Protein AF-X1LB47-F1 (afdb_monomer_lite)

Secondary structure (DSSP, 8-state):
-------HHHHHHHHHHHHHHHHTS---GGG-TTTTT-HHHHHHHHHT-----SPP----PPPB--SSS--B-GGG-----HHHHIIIIII--------S-GGG-

Sequence (105 aa):
MVVRTDTAKLQNLRRNTLELILSEHPYSCLTCAENLHCELQRVACYIGLDKVSLPSIYRELPVYEEDPLIIRDYNLCILCGRCIRACQEVRGINAIAFTLRGSRT

Organism: NCBI:txid412755

Structure (mmCIF, N/CA/C/O backbone):
data_AF-X1LB47-F1
#
_entry.id   AF-X1LB47-F1
#
loop_
_atom_site.group_PDB
_atom_site.id
_atom_site.type_symbol
_atom_site.label_atom_id
_atom_site.label_alt_id
_atom_site.label_comp_id
_atom_site.label_asym_id
_atom_site.label_entity_id
_atom_site.label_seq_id
_atom_site.pdbx_PDB_ins_code
_atom_site.Cartn_x
_atom_site.Cartn_y
_atom_site.Cartn_z
_atom_site.occupancy
_atom_site.B_iso_or_equiv
_atom_site.auth_seq_id
_atom_site.auth_comp_id
_atom_site.auth_asym_id
_atom_site.auth_atom_id
_atom_site.pdbx_PDB_model_num
ATOM 1 N N . MET A 1 1 ? -25.330 -16.478 7.390 1.00 85.50 1 MET A N 1
ATOM 2 C CA . MET A 1 1 ? -24.174 -15.691 7.881 1.00 85.50 1 MET A CA 1
ATOM 3 C C . MET A 1 1 ? -24.599 -14.232 7.973 1.00 85.50 1 MET A C 1
ATOM 5 O O . MET A 1 1 ? -25.129 -13.736 6.990 1.00 85.50 1 MET A O 1
ATOM 9 N N . VAL A 1 2 ? -24.422 -13.566 9.119 1.00 93.75 2 VAL A N 1
ATOM 10 C CA . VAL A 1 2 ? -24.728 -12.128 9.279 1.00 93.75 2 VAL A CA 1
ATOM 11 C C . VAL A 1 2 ? -23.410 -11.362 9.352 1.00 93.75 2 VAL A C 1
ATOM 13 O O . VAL A 1 2 ? -22.590 -11.643 10.223 1.00 93.75 2 VAL A O 1
ATOM 16 N N . VAL A 1 3 ? -23.196 -10.413 8.439 1.00 95.12 3 VAL A N 1
ATOM 17 C CA . VAL A 1 3 ? -21.959 -9.623 8.354 1.00 95.12 3 VAL A CA 1
ATOM 18 C C . VAL A 1 3 ? -22.210 -8.228 8.914 1.00 95.12 3 VAL A C 1
ATOM 20 O O . VAL A 1 3 ? -23.128 -7.540 8.479 1.00 95.12 3 VAL A O 1
ATOM 23 N N . ARG A 1 4 ? -21.385 -7.801 9.875 1.00 95.19 4 ARG A N 1
ATOM 24 C CA . ARG A 1 4 ? -21.432 -6.452 10.455 1.00 95.19 4 ARG A CA 1
ATOM 25 C C . ARG A 1 4 ? -20.172 -5.695 10.050 1.00 95.19 4 ARG A C 1
ATOM 27 O O . ARG A 1 4 ? -19.087 -5.987 10.544 1.00 95.19 4 ARG A O 1
ATOM 34 N N . THR A 1 5 ? -20.317 -4.745 9.137 1.00 94.25 5 THR A N 1
ATOM 35 C CA . THR A 1 5 ? -19.206 -3.980 8.541 1.00 94.25 5 THR A CA 1
ATOM 36 C C . THR A 1 5 ? -18.922 -2.654 9.243 1.00 94.25 5 THR A C 1
ATOM 38 O O . THR A 1 5 ? -17.933 -1.995 8.908 1.00 94.25 5 THR A O 1
ATOM 41 N N . ASP A 1 6 ? -19.757 -2.285 10.214 1.00 93.94 6 ASP A N 1
ATOM 42 C CA . ASP A 1 6 ? -19.633 -1.060 10.995 1.00 93.94 6 ASP A CA 1
ATOM 43 C C . ASP A 1 6 ? -19.698 -1.375 12.493 1.00 93.94 6 ASP A C 1
ATOM 45 O O . ASP A 1 6 ? -20.748 -1.405 13.128 1.00 93.94 6 ASP A O 1
ATOM 49 N N . THR A 1 7 ? -18.548 -1.743 13.050 1.00 96.62 7 THR A N 1
ATOM 50 C CA . THR A 1 7 ? -18.383 -1.989 14.486 1.00 96.62 7 THR A CA 1
ATOM 51 C C . THR A 1 7 ? -17.126 -1.277 14.953 1.00 96.62 7 THR A C 1
ATOM 53 O O . THR A 1 7 ? -16.143 -1.222 14.212 1.00 96.62 7 THR A O 1
ATOM 56 N N . ALA A 1 8 ? -17.109 -0.790 16.196 1.00 95.94 8 ALA A N 1
ATOM 57 C CA . ALA A 1 8 ? -15.944 -0.095 16.752 1.00 95.94 8 ALA A CA 1
ATOM 58 C C . ALA A 1 8 ? -14.654 -0.929 16.648 1.00 95.94 8 ALA A C 1
ATOM 60 O O . ALA A 1 8 ? -13.595 -0.415 16.293 1.00 95.94 8 ALA A O 1
ATOM 61 N N . LYS A 1 9 ? -14.756 -2.248 16.866 1.00 96.06 9 LYS A N 1
ATOM 62 C CA . LYS A 1 9 ? -13.638 -3.185 16.700 1.00 96.06 9 LYS A CA 1
ATOM 63 C C . LYS A 1 9 ? -13.080 -3.169 15.274 1.00 96.06 9 LYS A C 1
ATOM 65 O O . LYS A 1 9 ? -11.866 -3.136 15.099 1.00 96.06 9 LYS A O 1
ATOM 70 N N . LEU A 1 10 ? -13.952 -3.193 14.264 1.00 95.88 10 LEU A N 1
ATOM 71 C CA . LEU A 1 10 ? -13.534 -3.193 12.863 1.00 95.88 10 LEU A CA 1
ATOM 72 C C . LEU A 1 10 ? -12.963 -1.838 12.437 1.00 95.88 10 LEU A C 1
ATOM 74 O O . LEU A 1 10 ? -11.978 -1.809 11.705 1.00 95.88 10 LEU A O 1
ATOM 78 N N . GLN A 1 11 ? -13.530 -0.731 12.921 1.00 94.69 11 GLN A N 1
ATOM 79 C CA . GLN A 1 11 ? -12.994 0.604 12.642 1.00 94.69 11 GLN A CA 1
ATOM 80 C C . GLN A 1 11 ? -11.592 0.785 13.241 1.00 94.69 11 GLN A C 1
ATOM 82 O O . GLN A 1 11 ? -10.691 1.258 12.553 1.00 94.69 11 GLN A O 1
ATOM 87 N N . ASN A 1 12 ? -11.363 0.317 14.473 1.00 94.25 12 ASN A N 1
ATOM 88 C CA . ASN A 1 12 ? -10.028 0.333 15.079 1.00 94.25 12 ASN A CA 1
ATOM 89 C C . ASN A 1 12 ? -9.035 -0.553 14.315 1.00 94.25 12 ASN A C 1
ATOM 91 O O . ASN A 1 12 ? -7.899 -0.149 14.096 1.00 94.25 12 ASN A O 1
ATOM 95 N N . LEU A 1 13 ? -9.464 -1.732 13.854 1.00 95.69 13 LEU A N 1
ATOM 96 C CA . LEU A 1 13 ? -8.614 -2.602 13.040 1.00 95.69 13 LEU A CA 1
ATOM 97 C C . LEU A 1 13 ? -8.212 -1.923 11.724 1.00 95.69 13 LEU A C 1
ATOM 99 O O . LEU A 1 13 ? -7.032 -1.904 11.390 1.00 95.69 13 LEU A O 1
ATOM 103 N N . ARG A 1 14 ? -9.171 -1.311 11.017 1.00 95.31 14 ARG A N 1
ATOM 104 C CA . ARG A 1 14 ? -8.906 -0.545 9.788 1.00 95.31 14 ARG A CA 1
ATOM 105 C C . ARG A 1 14 ? -7.917 0.593 10.031 1.00 95.31 14 ARG A C 1
ATOM 107 O O . ARG A 1 14 ? -6.990 0.752 9.243 1.00 95.31 14 ARG A O 1
ATOM 114 N N . ARG A 1 15 ? -8.098 1.344 11.124 1.00 94.44 15 ARG A N 1
ATOM 115 C CA . ARG A 1 15 ? -7.203 2.439 11.514 1.00 94.44 15 ARG A CA 1
ATOM 116 C C . ARG A 1 15 ? -5.776 1.941 11.733 1.00 94.44 15 ARG A C 1
ATOM 118 O O . ARG A 1 15 ? -4.870 2.450 11.089 1.00 94.44 15 ARG A O 1
ATOM 125 N N . ASN A 1 16 ? -5.597 0.908 12.555 1.00 94.25 16 ASN A N 1
ATOM 126 C CA . ASN A 1 16 ? -4.274 0.369 12.879 1.00 94.25 16 ASN A CA 1
ATOM 127 C C . ASN A 1 16 ? -3.564 -0.204 11.642 1.00 94.25 16 ASN A C 1
ATOM 129 O O . ASN A 1 16 ? -2.365 -0.015 11.466 1.00 94.25 16 ASN A O 1
ATOM 133 N N . THR A 1 17 ? -4.293 -0.901 10.762 1.00 94.44 17 THR A N 1
ATOM 134 C CA . THR A 1 17 ? -3.717 -1.420 9.513 1.00 94.44 17 THR A CA 1
ATOM 135 C C . THR A 1 17 ? -3.264 -0.290 8.597 1.00 94.44 17 THR A C 1
ATOM 137 O O . THR A 1 17 ? -2.169 -0.355 8.044 1.00 94.44 17 THR A O 1
ATOM 140 N N . LEU A 1 18 ? -4.087 0.748 8.439 1.00 94.19 18 LEU A N 1
ATOM 141 C CA . LEU A 1 18 ? -3.726 1.887 7.604 1.00 94.19 18 LEU A CA 1
ATOM 142 C C . LEU A 1 18 ? -2.541 2.667 8.187 1.00 94.19 18 LEU A C 1
ATOM 144 O O . LEU A 1 18 ? -1.676 3.110 7.439 1.00 94.19 18 LEU A O 1
ATOM 148 N N . GLU A 1 19 ? -2.472 2.787 9.508 1.00 93.38 19 GLU A N 1
ATOM 149 C CA . GLU A 1 19 ? -1.363 3.437 10.200 1.00 93.38 19 GLU A CA 1
ATOM 150 C C . GLU A 1 19 ? -0.022 2.738 9.936 1.00 93.38 19 GLU A C 1
ATOM 152 O O . GLU A 1 19 ? 0.972 3.399 9.646 1.00 93.38 19 GLU A O 1
ATOM 157 N N . LEU A 1 20 ? -0.008 1.401 9.944 1.00 91.50 20 LEU A N 1
ATOM 158 C CA . LEU A 1 20 ? 1.171 0.614 9.571 1.00 91.50 20 LEU A CA 1
ATOM 159 C C . LEU A 1 20 ? 1.575 0.852 8.112 1.00 91.50 20 LEU A C 1
ATOM 161 O O . LEU A 1 20 ? 2.750 1.075 7.836 1.00 91.50 20 LEU A O 1
ATOM 165 N N . ILE A 1 21 ? 0.613 0.855 7.185 1.00 92.06 21 ILE A N 1
ATOM 166 C CA . ILE A 1 21 ? 0.886 1.113 5.76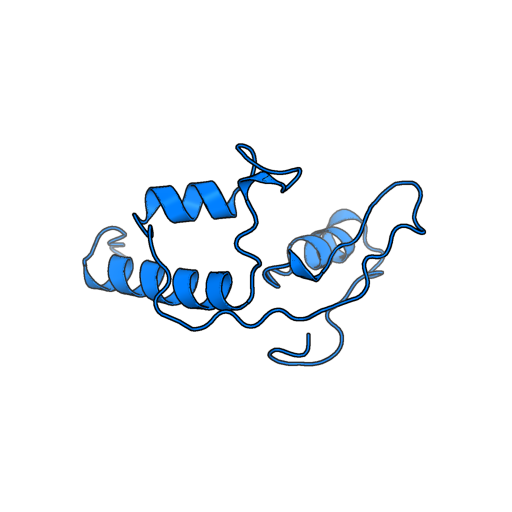1 1.00 92.06 21 ILE A CA 1
ATOM 167 C C . ILE A 1 21 ? 1.508 2.501 5.569 1.00 92.06 21 ILE A C 1
ATOM 169 O O . ILE A 1 21 ? 2.490 2.645 4.845 1.00 92.06 21 ILE A O 1
ATOM 173 N N . LEU A 1 22 ? 0.947 3.521 6.222 1.00 91.56 22 LEU A N 1
ATOM 174 C CA . LEU A 1 22 ? 1.437 4.893 6.105 1.00 91.56 22 LEU A CA 1
ATOM 175 C C . LEU A 1 22 ? 2.779 5.106 6.813 1.00 91.56 22 LEU A C 1
ATOM 177 O O . LEU A 1 22 ? 3.535 5.982 6.411 1.00 91.56 22 LEU A O 1
ATOM 181 N N . SER A 1 23 ? 3.122 4.290 7.815 1.00 90.50 23 SER A N 1
ATOM 182 C CA . SER A 1 23 ? 4.432 4.363 8.473 1.00 90.50 23 SER A CA 1
ATOM 183 C C . SER A 1 23 ? 5.601 4.127 7.502 1.00 90.50 23 SER A C 1
ATOM 185 O O . SER A 1 23 ? 6.647 4.748 7.657 1.00 90.50 23 SER A O 1
ATOM 187 N N . GLU A 1 24 ? 5.408 3.336 6.442 1.00 88.12 24 GLU A N 1
ATOM 188 C CA . GLU A 1 24 ? 6.425 3.074 5.405 1.00 88.12 24 GLU A CA 1
ATOM 189 C C . GLU A 1 24 ? 6.208 3.876 4.100 1.00 88.12 24 GLU A C 1
ATOM 191 O O . GLU A 1 24 ? 6.961 3.719 3.135 1.00 88.12 24 GLU A O 1
ATOM 196 N N . HIS A 1 25 ? 5.179 4.731 4.040 1.00 89.50 25 HIS A N 1
ATOM 197 C CA . HIS A 1 25 ? 4.845 5.545 2.867 1.00 89.50 25 HIS A CA 1
ATOM 198 C C . HIS A 1 25 ? 5.231 7.017 3.095 1.00 89.50 25 HIS A C 1
ATOM 200 O O . HIS A 1 25 ? 4.956 7.559 4.167 1.00 89.50 25 HIS A O 1
ATOM 206 N N . PRO A 1 26 ? 5.839 7.710 2.116 1.00 88.06 26 PRO A N 1
ATOM 207 C CA . PRO A 1 26 ? 6.200 9.112 2.291 1.00 88.06 26 PRO A CA 1
ATOM 208 C C . PRO A 1 26 ? 4.958 10.008 2.425 1.00 88.06 26 PRO A C 1
ATOM 210 O O . PRO A 1 26 ? 4.001 9.902 1.662 1.00 88.06 26 PRO A O 1
ATOM 213 N N . TYR A 1 27 ? 4.999 10.962 3.357 1.00 83.06 27 TYR A N 1
ATOM 214 C CA . TYR A 1 27 ? 3.907 11.919 3.617 1.00 83.06 27 TYR A CA 1
ATOM 215 C C . TYR A 1 27 ? 3.891 13.127 2.664 1.00 83.06 27 TYR A C 1
ATOM 217 O O . TYR A 1 27 ? 3.306 14.169 2.962 1.00 83.06 27 TYR A O 1
ATOM 225 N N . SER A 1 28 ? 4.530 13.021 1.502 1.00 84.06 28 SER A N 1
ATOM 226 C CA . SER A 1 28 ? 4.695 14.107 0.532 1.00 84.06 28 SER A CA 1
ATOM 227 C C . SER A 1 28 ? 3.525 14.202 -0.462 1.00 84.06 28 SER A C 1
ATOM 229 O O . SER A 1 28 ? 3.715 14.442 -1.653 1.00 84.06 28 SER A O 1
ATOM 231 N N . CYS A 1 29 ? 2.283 14.054 0.019 1.00 88.88 29 CYS A N 1
ATOM 232 C CA . CYS A 1 29 ? 1.088 14.051 -0.836 1.00 88.88 29 CYS A CA 1
ATOM 233 C C . CYS A 1 29 ? 0.939 15.331 -1.672 1.00 88.88 29 CYS A C 1
ATOM 235 O O . CYS A 1 29 ? 0.478 15.259 -2.803 1.00 88.88 29 CYS A O 1
ATOM 237 N N . LEU A 1 30 ? 1.351 16.496 -1.155 1.00 89.06 30 LEU A N 1
ATOM 238 C CA . LEU A 1 30 ? 1.247 17.772 -1.879 1.00 89.06 30 LEU A CA 1
ATOM 239 C C . LEU A 1 30 ? 2.111 17.825 -3.145 1.00 89.06 30 LEU A C 1
ATOM 241 O O . LEU A 1 30 ? 1.762 18.533 -4.084 1.00 89.06 30 LEU A O 1
ATOM 245 N N . THR A 1 31 ? 3.217 17.083 -3.168 1.00 88.44 31 THR A N 1
ATOM 246 C CA . THR A 1 31 ? 4.139 17.005 -4.309 1.00 88.44 31 THR A CA 1
ATOM 247 C C . THR A 1 31 ? 3.977 15.706 -5.100 1.00 88.44 31 THR A C 1
ATOM 249 O O . THR A 1 31 ? 4.703 15.484 -6.063 1.00 88.44 31 THR A O 1
ATOM 252 N N . CYS A 1 32 ? 3.059 14.825 -4.695 1.00 89.75 32 CYS A N 1
ATOM 253 C CA . CYS A 1 32 ? 2.807 13.556 -5.365 1.00 89.75 32 CYS A CA 1
ATOM 254 C C . CYS A 1 32 ? 1.991 13.774 -6.647 1.00 89.75 32 CYS A C 1
ATOM 256 O O . CYS A 1 32 ? 0.992 14.493 -6.634 1.00 89.75 32 CYS A O 1
ATOM 258 N N . ALA A 1 33 ? 2.370 13.100 -7.736 1.00 87.62 33 ALA A N 1
ATOM 259 C CA . ALA A 1 33 ? 1.649 13.163 -9.011 1.00 87.62 33 ALA A CA 1
ATOM 260 C C . ALA A 1 33 ? 0.193 12.670 -8.901 1.00 87.62 33 ALA A C 1
ATOM 262 O O . ALA A 1 33 ? -0.695 13.202 -9.559 1.00 87.62 33 ALA A O 1
ATOM 263 N N . GLU A 1 34 ? -0.061 11.705 -8.012 1.00 90.38 34 GLU A N 1
ATOM 264 C CA . GLU A 1 34 ? -1.384 11.108 -7.785 1.00 90.38 34 GLU A CA 1
ATOM 265 C C . GLU A 1 34 ? -2.221 11.864 -6.742 1.00 90.38 34 GLU A C 1
ATOM 267 O O . GLU A 1 34 ? -3.256 11.370 -6.284 1.00 90.38 34 GLU A O 1
ATOM 272 N N . ASN A 1 35 ? -1.798 13.057 -6.316 1.00 91.88 35 ASN A N 1
ATOM 273 C CA . ASN A 1 35 ? -2.583 13.845 -5.373 1.00 91.88 35 ASN A CA 1
ATOM 274 C C . ASN A 1 35 ? -4.006 14.075 -5.914 1.00 91.88 35 ASN A C 1
ATOM 276 O O . ASN A 1 35 ? -4.208 14.309 -7.108 1.00 91.88 35 ASN A O 1
ATOM 280 N N . LEU A 1 36 ? -5.003 13.983 -5.028 1.00 91.25 36 LEU A N 1
ATOM 281 C CA . LEU A 1 36 ? -6.442 14.046 -5.331 1.00 91.25 36 LEU A CA 1
ATOM 282 C C . LEU A 1 36 ? -7.001 12.870 -6.156 1.00 91.25 36 LEU A C 1
ATOM 284 O O . LEU A 1 36 ? -8.219 12.707 -6.215 1.00 91.25 36 LEU A O 1
ATOM 288 N N . HIS A 1 37 ? -6.146 12.013 -6.718 1.00 94.44 37 HIS A N 1
ATOM 289 C CA . HIS A 1 37 ? -6.527 10.815 -7.477 1.00 94.44 37 HIS A CA 1
ATOM 290 C C . HIS A 1 37 ? -6.095 9.510 -6.778 1.00 94.44 37 HIS A C 1
ATOM 292 O O . HIS A 1 37 ? -6.465 8.414 -7.197 1.00 94.44 37 HIS A O 1
ATOM 298 N N . CYS A 1 38 ? -5.388 9.616 -5.650 1.00 93.44 38 CYS A N 1
ATOM 299 C CA . CYS A 1 38 ? -4.849 8.496 -4.892 1.00 93.44 38 CYS A CA 1
ATOM 300 C C . CYS A 1 38 ? -5.924 7.735 -4.090 1.00 93.44 38 CYS A C 1
ATOM 302 O O . CYS A 1 38 ? -6.581 8.276 -3.194 1.00 93.44 38 CYS A O 1
ATOM 304 N N . GLU A 1 39 ? -6.058 6.427 -4.346 1.00 94.75 39 GLU A N 1
ATOM 305 C CA . GLU A 1 39 ? -6.957 5.542 -3.587 1.00 94.75 39 GLU A CA 1
ATOM 306 C C . GLU A 1 39 ? -6.593 5.481 -2.091 1.00 94.75 39 GLU A C 1
ATOM 308 O O . GLU A 1 39 ? -7.487 5.469 -1.243 1.00 94.75 39 GLU A O 1
ATOM 313 N N . LEU A 1 40 ? -5.298 5.493 -1.748 1.00 94.19 40 LEU A N 1
ATOM 314 C CA . LEU A 1 40 ? -4.834 5.444 -0.356 1.00 94.19 40 LEU A CA 1
ATOM 315 C C . LEU A 1 40 ? -5.272 6.693 0.423 1.00 94.19 40 LEU A C 1
ATOM 317 O O . LEU A 1 40 ? -5.779 6.575 1.538 1.00 94.19 40 LEU A O 1
ATOM 321 N N . GLN A 1 41 ? -5.161 7.872 -0.198 1.00 93.31 41 GLN A N 1
ATOM 322 C CA . GLN A 1 41 ? -5.628 9.142 0.368 1.00 93.31 41 GLN A CA 1
ATOM 323 C C . GLN A 1 41 ? -7.142 9.113 0.622 1.00 93.31 41 GLN A C 1
ATOM 325 O O . GLN A 1 41 ? -7.608 9.505 1.694 1.00 93.31 41 GLN A O 1
ATOM 330 N N . ARG A 1 42 ? -7.922 8.587 -0.334 1.00 94.75 42 ARG A N 1
ATOM 331 C CA . ARG A 1 42 ? -9.381 8.447 -0.193 1.00 94.75 42 ARG A CA 1
ATOM 332 C C . ARG A 1 42 ? -9.767 7.517 0.956 1.00 94.75 42 ARG A C 1
ATOM 334 O O . ARG A 1 42 ? -10.678 7.836 1.716 1.00 94.75 42 ARG A O 1
ATOM 341 N N . VAL A 1 43 ? -9.080 6.383 1.094 1.00 94.44 43 VAL A N 1
ATOM 342 C CA . VAL A 1 43 ? -9.328 5.423 2.182 1.00 94.44 43 VAL A CA 1
ATOM 343 C C . VAL A 1 43 ? -8.944 6.015 3.541 1.00 94.44 43 VAL A C 1
ATOM 345 O O . VAL A 1 43 ? -9.691 5.843 4.504 1.00 94.44 43 VAL A O 1
ATOM 348 N N . ALA A 1 44 ? -7.838 6.762 3.617 1.00 93.56 44 ALA A N 1
ATOM 349 C CA . ALA A 1 44 ? -7.432 7.455 4.838 1.00 93.56 44 ALA A CA 1
ATOM 350 C C . ALA A 1 44 ? -8.465 8.484 5.301 1.00 93.56 44 ALA A C 1
ATOM 352 O O . ALA A 1 44 ? -8.851 8.484 6.472 1.00 93.56 44 ALA A O 1
ATOM 353 N N . CYS A 1 45 ? -8.989 9.278 4.365 1.00 92.62 45 CYS A N 1
ATOM 354 C CA . CYS A 1 45 ? -10.068 10.222 4.635 1.00 92.62 45 CYS A CA 1
ATOM 355 C C . CYS A 1 45 ? -11.351 9.506 5.092 1.00 92.62 45 CYS A C 1
ATOM 357 O O . CYS A 1 45 ? -11.954 9.900 6.087 1.00 92.62 45 CYS A O 1
ATOM 359 N N . TYR A 1 46 ? -11.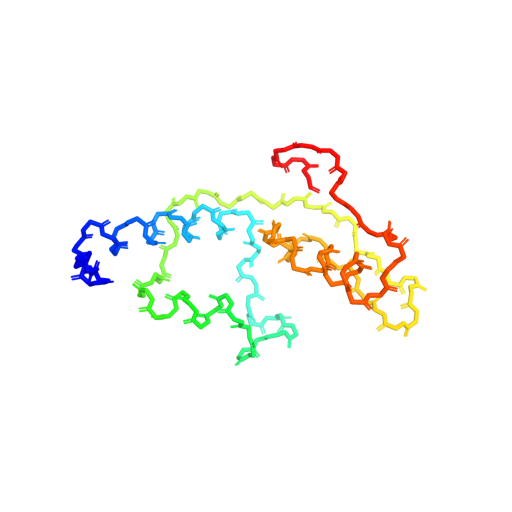732 8.406 4.433 1.00 93.00 46 TYR A N 1
ATOM 360 C CA . TYR A 1 46 ? -12.916 7.622 4.804 1.00 93.00 46 TYR A CA 1
ATOM 361 C C . TYR A 1 46 ? -12.836 7.032 6.224 1.00 93.00 46 TYR A C 1
ATOM 363 O O . TYR A 1 46 ? -13.840 6.987 6.931 1.00 93.00 46 TYR A O 1
ATOM 371 N N . ILE A 1 47 ? -11.652 6.580 6.652 1.00 93.31 47 ILE A N 1
ATOM 372 C CA . ILE A 1 47 ? -11.424 6.038 8.004 1.00 93.31 47 ILE A CA 1
ATOM 373 C C . ILE A 1 47 ? -11.279 7.162 9.053 1.00 93.31 47 ILE A C 1
ATOM 375 O O . ILE A 1 47 ? -11.428 6.911 10.253 1.00 93.31 47 ILE A O 1
ATOM 379 N N . GLY A 1 48 ? -11.006 8.398 8.619 1.00 91.88 48 GLY A N 1
ATOM 380 C CA . GLY A 1 48 ? -10.730 9.535 9.498 1.00 91.88 48 GLY A CA 1
ATOM 381 C C . GLY A 1 48 ? -9.379 9.405 10.204 1.00 91.88 48 GLY A C 1
ATOM 382 O O . GLY A 1 48 ? -9.295 9.576 11.421 1.00 91.88 48 GLY A O 1
ATOM 383 N N . LEU A 1 49 ? -8.337 8.998 9.470 1.00 89.94 49 LEU A N 1
ATOM 384 C CA . LEU A 1 49 ? -6.963 8.948 9.974 1.00 89.94 49 LEU A CA 1
ATOM 385 C C . LEU A 1 49 ? -6.204 10.205 9.523 1.00 89.94 49 LEU A C 1
ATOM 387 O O . LEU A 1 49 ? -5.655 10.236 8.426 1.00 89.94 49 LEU A O 1
ATOM 391 N N . ASP A 1 50 ? -6.164 11.222 10.386 1.00 82.56 50 ASP A N 1
ATOM 392 C CA . ASP A 1 50 ? -5.506 12.506 10.082 1.00 82.56 50 ASP A CA 1
ATOM 393 C C . ASP A 1 50 ? -4.027 12.541 10.485 1.00 82.56 50 ASP A C 1
ATOM 395 O O . ASP A 1 50 ? -3.235 13.308 9.940 1.00 82.56 50 ASP A O 1
ATOM 399 N N . LYS A 1 5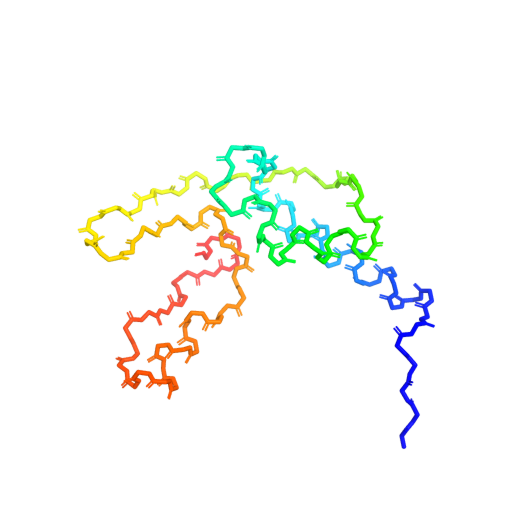1 ? -3.654 11.742 11.489 1.00 82.00 51 LYS A N 1
ATOM 400 C CA . LYS A 1 51 ? -2.303 11.702 12.052 1.00 82.00 51 LYS A CA 1
ATOM 401 C C . LYS A 1 51 ? -1.874 10.262 12.242 1.00 82.00 51 LYS A C 1
ATOM 403 O O . LYS A 1 51 ? -2.622 9.466 12.804 1.00 82.00 51 LYS A O 1
ATOM 408 N N . VAL A 1 52 ? -0.657 9.965 11.811 1.00 86.06 52 VAL A N 1
ATOM 409 C CA . VAL A 1 52 ? 0.008 8.691 12.073 1.00 86.06 52 VAL A CA 1
ATOM 410 C C . VAL A 1 52 ? 0.898 8.875 13.294 1.00 86.06 52 VAL A C 1
ATOM 412 O O . VAL A 1 52 ? 1.692 9.812 13.347 1.00 86.06 52 VAL A O 1
ATOM 415 N N . SER A 1 53 ? 0.710 8.030 14.305 1.00 84.81 53 SER A N 1
ATOM 416 C CA . SER A 1 53 ? 1.488 8.066 15.547 1.00 84.81 53 SER A CA 1
ATOM 417 C C . SER A 1 53 ? 2.789 7.269 15.447 1.00 84.81 53 SER A C 1
ATOM 419 O O . SER A 1 53 ? 3.733 7.531 16.191 1.00 84.81 53 SER A O 1
ATOM 421 N N . LEU A 1 54 ? 2.853 6.317 14.512 1.00 86.94 54 LEU A N 1
ATOM 422 C CA . LEU A 1 54 ? 4.049 5.526 14.245 1.00 86.94 54 LEU A CA 1
ATOM 423 C C . LEU A 1 54 ? 5.144 6.365 13.565 1.00 86.94 54 LEU A C 1
ATOM 425 O O . LEU A 1 54 ? 4.836 7.206 12.716 1.00 86.94 54 LEU A O 1
ATOM 429 N N . PRO A 1 55 ? 6.428 6.132 13.895 1.00 85.25 55 PRO A N 1
ATOM 430 C CA . PRO A 1 55 ? 7.528 6.796 13.211 1.00 85.25 55 PRO A CA 1
ATOM 431 C C . PRO A 1 55 ? 7.554 6.389 11.737 1.00 85.25 55 PRO A C 1
ATOM 433 O O . PRO A 1 55 ? 7.371 5.218 11.403 1.00 85.25 55 PRO A O 1
ATOM 436 N N . SER A 1 56 ? 7.803 7.361 10.860 1.00 84.25 56 SER A N 1
ATOM 437 C CA . SER A 1 56 ? 7.960 7.086 9.436 1.00 84.25 56 SER A 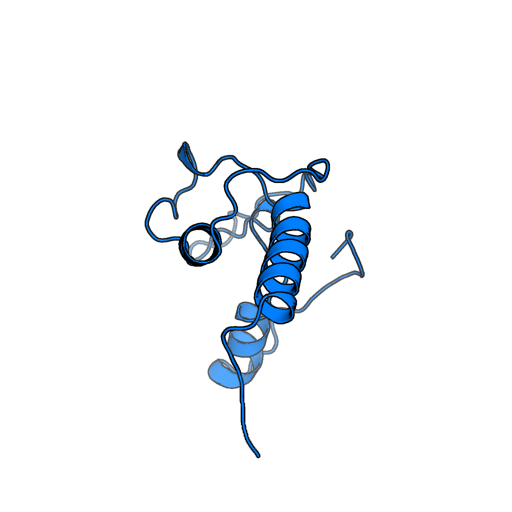CA 1
ATOM 438 C C . SER A 1 56 ? 9.309 6.431 9.158 1.00 84.25 56 SER A C 1
ATOM 440 O O . SER A 1 56 ? 10.344 6.944 9.586 1.00 84.25 56 SER A O 1
ATOM 442 N N . ILE A 1 57 ? 9.298 5.327 8.417 1.00 84.25 57 ILE A N 1
ATOM 443 C CA . ILE A 1 57 ? 10.490 4.669 7.889 1.00 84.25 57 ILE A CA 1
ATOM 444 C C . ILE A 1 57 ? 10.489 4.880 6.379 1.00 84.25 57 ILE A C 1
ATOM 446 O O . ILE A 1 57 ? 9.713 4.264 5.650 1.00 84.25 57 ILE A O 1
ATOM 450 N N . TYR A 1 58 ? 11.363 5.761 5.903 1.00 82.94 58 TYR A N 1
ATOM 451 C CA . TYR A 1 58 ? 11.559 5.959 4.473 1.00 82.94 58 TYR A CA 1
ATOM 452 C C . TYR A 1 58 ? 12.579 4.945 3.944 1.00 82.94 58 TYR A C 1
ATOM 454 O O . TYR A 1 58 ? 13.632 4.751 4.548 1.00 82.94 58 TYR A O 1
ATOM 462 N N . ARG A 1 59 ? 12.249 4.263 2.841 1.00 82.25 59 ARG A N 1
ATOM 463 C CA . ARG A 1 59 ? 13.046 3.137 2.319 1.00 82.25 59 ARG A CA 1
ATOM 464 C C . ARG A 1 59 ? 14.225 3.557 1.437 1.00 82.25 59 ARG A C 1
ATOM 466 O O . ARG A 1 59 ? 15.081 2.719 1.184 1.00 82.25 59 ARG A O 1
ATOM 473 N N . GLU A 1 60 ? 14.268 4.814 0.987 1.00 85.94 60 GLU A N 1
ATOM 474 C CA . GLU A 1 60 ? 15.340 5.371 0.139 1.00 85.94 60 GLU A CA 1
ATOM 475 C C . GLU A 1 60 ? 15.698 4.480 -1.066 1.00 85.94 60 GLU A C 1
ATOM 477 O O . GLU A 1 60 ? 16.863 4.282 -1.408 1.00 85.94 60 GLU A O 1
ATOM 482 N N . LEU A 1 61 ? 14.681 3.914 -1.723 1.00 88.31 61 LEU A N 1
ATOM 483 C CA . LEU A 1 61 ? 14.873 3.053 -2.888 1.00 88.31 61 LEU A CA 1
ATOM 484 C C . LEU A 1 61 ? 15.150 3.887 -4.148 1.00 88.31 61 LEU A C 1
ATOM 486 O O . LEU A 1 61 ? 14.595 4.984 -4.282 1.00 88.31 61 LEU A O 1
ATOM 490 N N . PRO A 1 62 ? 15.951 3.372 -5.099 1.00 90.25 62 PRO A N 1
ATOM 491 C CA . PRO A 1 62 ? 16.149 4.031 -6.383 1.00 90.25 62 PRO A CA 1
ATOM 492 C C . PRO A 1 62 ? 14.833 4.099 -7.169 1.00 90.25 62 PRO A C 1
ATOM 494 O O . PRO A 1 62 ? 14.050 3.146 -7.188 1.00 90.25 62 PRO A O 1
ATOM 497 N N . VAL A 1 63 ? 14.616 5.227 -7.843 1.00 91.00 63 VAL A N 1
ATOM 498 C CA . VAL A 1 63 ? 13.509 5.409 -8.788 1.00 91.00 63 VAL A CA 1
ATOM 499 C C . VAL A 1 63 ? 13.977 4.951 -10.165 1.00 91.00 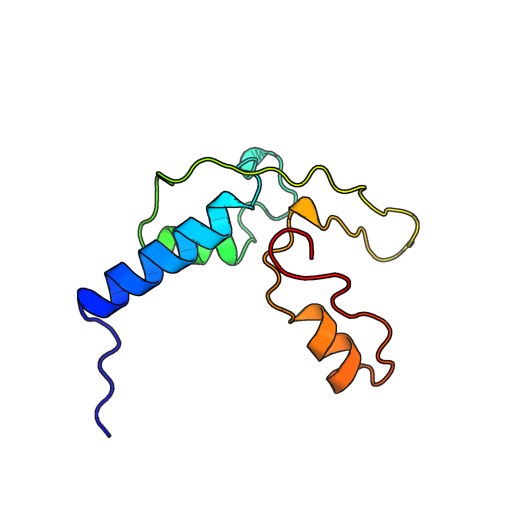63 VAL A C 1
ATOM 501 O O . VAL A 1 63 ? 15.036 5.367 -10.634 1.00 91.00 63 VAL A O 1
ATOM 504 N N . TYR A 1 64 ? 13.204 4.076 -10.809 1.00 90.25 64 TYR A N 1
ATOM 505 C CA . TYR A 1 64 ? 13.530 3.554 -12.134 1.00 90.25 64 TYR A CA 1
ATOM 506 C C . TYR A 1 64 ? 12.714 4.281 -13.205 1.00 90.25 64 TYR A C 1
ATOM 508 O O . TYR A 1 64 ? 11.497 4.105 -13.290 1.00 90.25 64 TYR A O 1
ATOM 516 N N . GLU A 1 65 ? 13.405 5.050 -14.042 1.00 90.88 65 GLU A N 1
ATOM 517 C CA . GLU A 1 65 ? 12.827 5.839 -15.145 1.00 90.88 65 GLU A CA 1
ATOM 518 C C . GLU A 1 65 ? 13.284 5.349 -16.531 1.00 90.88 65 GLU A C 1
ATOM 520 O O . GLU A 1 65 ? 13.007 5.979 -17.545 1.00 90.88 65 GLU A O 1
ATOM 525 N N . GLU A 1 66 ? 13.994 4.219 -16.592 1.00 87.81 66 GLU A N 1
ATOM 526 C CA . GLU A 1 66 ? 14.552 3.675 -17.841 1.00 87.81 66 GLU A CA 1
ATOM 527 C C . GLU A 1 66 ? 13.472 3.224 -18.837 1.00 87.81 66 GLU A C 1
ATOM 529 O O . GLU A 1 66 ? 13.695 3.221 -20.048 1.00 87.81 66 GLU A O 1
ATOM 534 N N . ASP A 1 67 ? 12.301 2.826 -18.337 1.00 85.19 67 ASP A N 1
ATOM 535 C CA . ASP A 1 67 ? 11.195 2.369 -19.167 1.00 85.19 67 ASP A CA 1
ATOM 536 C C . ASP A 1 67 ? 10.425 3.563 -19.758 1.00 85.19 67 ASP A C 1
ATOM 538 O O . ASP A 1 67 ? 9.861 4.364 -19.012 1.00 85.19 67 ASP A O 1
ATOM 542 N N . PRO A 1 68 ? 10.265 3.647 -21.092 1.00 89.56 68 PRO A N 1
ATOM 543 C CA . PRO A 1 68 ? 9.602 4.782 -21.740 1.00 89.56 68 PRO A CA 1
ATOM 544 C C . PRO A 1 68 ? 8.091 4.859 -21.466 1.00 89.56 68 PRO A C 1
ATOM 546 O O . PRO A 1 68 ? 7.444 5.834 -21.837 1.00 89.56 68 PRO A O 1
ATOM 549 N N . LEU A 1 69 ? 7.510 3.814 -20.870 1.00 86.88 69 LEU A N 1
ATOM 550 C CA . LEU A 1 69 ? 6.070 3.699 -20.631 1.00 86.88 69 LEU A CA 1
ATOM 551 C C . LEU A 1 69 ? 5.685 3.836 -19.157 1.00 86.88 69 LEU A C 1
ATOM 553 O O . LEU A 1 69 ? 4.540 4.177 -18.871 1.00 86.88 69 LEU A O 1
ATOM 557 N N . ILE A 1 70 ? 6.592 3.513 -18.230 1.00 86.88 70 ILE A N 1
ATOM 558 C CA . ILE A 1 70 ? 6.286 3.442 -16.799 1.00 86.88 70 ILE A CA 1
ATOM 559 C C . ILE A 1 70 ? 7.458 3.954 -15.966 1.00 86.88 70 ILE A C 1
ATOM 561 O O . ILE A 1 70 ? 8.573 3.459 -16.073 1.00 86.88 70 ILE A O 1
ATOM 565 N N . ILE A 1 71 ? 7.170 4.885 -15.061 1.00 89.62 71 ILE A N 1
ATOM 566 C CA . ILE A 1 71 ? 8.088 5.254 -13.984 1.00 89.62 71 ILE A CA 1
ATOM 567 C C . ILE A 1 71 ? 7.785 4.340 -12.800 1.00 89.62 71 ILE A C 1
ATOM 569 O O . ILE A 1 71 ? 6.634 4.235 -12.366 1.00 89.62 71 ILE A O 1
ATOM 573 N N . ARG A 1 72 ? 8.805 3.651 -12.284 1.00 89.94 72 ARG A N 1
ATOM 574 C CA . ARG A 1 72 ? 8.662 2.776 -11.115 1.00 89.94 72 ARG A CA 1
ATOM 575 C C . ARG A 1 72 ? 9.340 3.405 -9.909 1.00 89.94 72 ARG A C 1
ATOM 577 O O . ARG A 1 72 ? 10.551 3.287 -9.736 1.00 89.94 72 ARG A O 1
ATOM 584 N N . ASP A 1 73 ? 8.525 4.010 -9.055 1.00 91.31 73 ASP A N 1
ATOM 585 C CA . ASP A 1 73 ? 8.927 4.444 -7.721 1.00 91.31 73 ASP A CA 1
ATOM 586 C C . ASP A 1 73 ? 8.363 3.489 -6.658 1.00 91.31 73 ASP A C 1
ATOM 588 O O . ASP A 1 73 ? 7.172 3.503 -6.328 1.00 91.31 73 ASP A O 1
ATOM 592 N N . TYR A 1 74 ? 9.231 2.635 -6.113 1.00 90.56 74 TYR A N 1
ATOM 593 C CA . TYR A 1 74 ? 8.850 1.691 -5.063 1.00 90.56 74 TYR A CA 1
ATOM 594 C C . TYR A 1 74 ? 8.728 2.337 -3.681 1.00 90.56 74 TYR A C 1
ATOM 596 O O . TYR A 1 74 ? 8.109 1.736 -2.802 1.00 90.56 74 TYR A O 1
ATOM 604 N N . ASN A 1 75 ? 9.211 3.569 -3.482 1.00 89.88 75 ASN A N 1
ATOM 605 C CA . ASN A 1 75 ? 9.000 4.286 -2.223 1.00 89.88 75 ASN A CA 1
ATOM 606 C C . ASN A 1 75 ? 7.506 4.557 -1.985 1.00 89.88 75 ASN A C 1
ATOM 608 O O . ASN A 1 75 ? 7.043 4.508 -0.845 1.00 89.88 75 ASN A O 1
ATOM 612 N N . LEU A 1 76 ? 6.731 4.734 -3.062 1.00 91.12 76 LEU A N 1
ATOM 613 C CA . LEU A 1 76 ? 5.277 4.919 -3.021 1.00 91.12 76 LEU A CA 1
ATOM 614 C C . LEU A 1 76 ? 4.488 3.599 -2.895 1.00 91.12 76 LEU A C 1
ATOM 616 O O . LEU A 1 76 ? 3.283 3.616 -2.636 1.00 91.12 76 LEU A O 1
ATOM 620 N N . CYS A 1 77 ? 5.133 2.441 -3.061 1.00 91.75 77 CYS A N 1
ATOM 621 C CA . CYS A 1 77 ? 4.466 1.141 -3.102 1.00 91.75 77 CYS A CA 1
ATOM 622 C C . CYS A 1 77 ? 4.032 0.657 -1.709 1.00 91.75 77 CYS A C 1
ATOM 624 O O . CYS A 1 77 ? 4.853 0.494 -0.812 1.00 91.75 77 CYS A O 1
ATOM 626 N N . ILE A 1 78 ? 2.754 0.306 -1.546 1.00 92.94 78 ILE A N 1
ATOM 627 C CA . ILE A 1 78 ? 2.217 -0.293 -0.304 1.00 92.94 78 ILE A CA 1
ATOM 628 C C . ILE A 1 78 ? 2.221 -1.833 -0.307 1.00 92.94 78 ILE A C 1
ATOM 630 O O . ILE A 1 78 ? 1.489 -2.461 0.453 1.00 92.94 78 ILE A O 1
ATOM 634 N N . LEU A 1 79 ? 2.963 -2.456 -1.229 1.00 92.88 79 LEU A N 1
ATOM 635 C CA . LEU A 1 79 ? 3.085 -3.916 -1.364 1.00 92.88 79 LEU A CA 1
ATOM 636 C C . LEU A 1 79 ? 1.741 -4.661 -1.548 1.00 92.88 79 LEU A C 1
ATOM 638 O O . LEU A 1 79 ? 1.593 -5.819 -1.168 1.00 92.88 79 LEU A O 1
ATOM 642 N N . CYS A 1 80 ? 0.749 -4.038 -2.196 1.00 94.62 80 CYS A N 1
ATOM 643 C CA . CYS A 1 80 ? -0.578 -4.648 -2.383 1.00 94.62 80 CYS A CA 1
ATOM 644 C C . CYS A 1 80 ? -0.623 -5.805 -3.402 1.00 94.62 80 CYS A C 1
ATOM 646 O O . CYS A 1 80 ? -1.640 -6.490 -3.516 1.00 94.62 80 CYS A O 1
ATOM 648 N N . GLY A 1 81 ? 0.426 -5.981 -4.214 1.00 94.50 81 GLY A N 1
ATOM 649 C CA . GLY A 1 81 ? 0.529 -7.057 -5.209 1.00 94.50 81 GLY A CA 1
ATOM 650 C C . GLY A 1 81 ? -0.438 -6.952 -6.398 1.00 94.50 81 GLY A C 1
ATOM 651 O O . GLY A 1 81 ? -0.486 -7.860 -7.226 1.00 94.50 81 GLY A O 1
ATOM 652 N N . ARG A 1 82 ? -1.209 -5.859 -6.529 1.00 95.31 82 ARG A N 1
ATOM 653 C CA . ARG A 1 82 ? -2.139 -5.650 -7.659 1.00 95.31 82 ARG A CA 1
ATOM 654 C C . ARG A 1 82 ? -1.418 -5.650 -9.007 1.00 95.31 82 ARG A C 1
ATOM 656 O O . ARG A 1 82 ? -1.917 -6.270 -9.939 1.00 95.31 82 ARG A O 1
ATOM 663 N N . CYS A 1 83 ? -0.249 -5.013 -9.094 1.00 93.00 83 CYS A N 1
ATOM 664 C CA . CYS A 1 83 ? 0.568 -5.008 -10.307 1.00 93.00 83 CYS A CA 1
ATOM 665 C C . CYS A 1 83 ? 1.022 -6.426 -10.684 1.00 93.00 83 CYS A C 1
ATOM 667 O O . CYS A 1 83 ? 0.830 -6.838 -11.825 1.00 93.00 83 CYS A O 1
ATOM 669 N N . ILE A 1 84 ? 1.537 -7.192 -9.715 1.00 94.75 84 ILE A N 1
ATOM 670 C CA . ILE A 1 84 ? 1.984 -8.576 -9.915 1.00 94.75 84 ILE A CA 1
ATOM 671 C C . ILE A 1 84 ? 0.833 -9.427 -10.441 1.00 94.75 84 ILE A C 1
ATOM 673 O O . ILE A 1 84 ? 0.962 -10.007 -11.514 1.00 94.75 84 ILE A O 1
ATOM 677 N N . ARG A 1 85 ? -0.328 -9.416 -9.775 1.00 96.00 85 ARG A N 1
ATOM 678 C CA . ARG A 1 85 ? -1.505 -10.160 -10.255 1.00 96.00 85 ARG A CA 1
ATOM 679 C C . ARG A 1 85 ? -1.923 -9.751 -11.662 1.00 96.00 85 ARG A C 1
ATOM 681 O O . ARG A 1 85 ? -2.165 -10.620 -12.483 1.00 96.00 85 ARG A O 1
ATOM 688 N N . ALA A 1 86 ? -1.935 -8.458 -11.987 1.00 94.69 86 ALA A N 1
ATOM 689 C CA . ALA A 1 86 ? -2.249 -8.015 -13.345 1.00 94.69 86 ALA A CA 1
ATOM 690 C C . ALA A 1 86 ? -1.239 -8.550 -14.382 1.00 94.69 86 ALA A C 1
ATOM 692 O O . ALA A 1 86 ? -1.625 -8.980 -15.468 1.00 94.69 86 ALA A O 1
ATOM 693 N N . CYS A 1 87 ? 0.053 -8.584 -14.051 1.00 93.62 87 CYS A N 1
ATOM 694 C CA . CYS A 1 87 ? 1.074 -9.153 -14.930 1.00 93.62 87 CYS A CA 1
ATOM 695 C C . CYS A 1 87 ? 0.901 -10.668 -15.135 1.00 93.62 87 CYS A C 1
ATOM 697 O O . CYS A 1 87 ? 1.096 -11.170 -16.244 1.00 93.62 87 CYS A O 1
ATOM 699 N N . GLN A 1 88 ? 0.520 -11.391 -14.084 1.00 95.19 88 GLN A N 1
ATOM 700 C CA . GLN A 1 88 ? 0.363 -12.844 -14.130 1.00 95.19 88 GLN A CA 1
ATOM 701 C C . GLN A 1 88 ? -0.967 -13.262 -14.772 1.00 95.19 88 GLN A C 1
ATOM 703 O O . GLN A 1 88 ? -0.979 -14.054 -15.705 1.00 95.19 88 GLN A O 1
ATOM 708 N N . GLU A 1 89 ? -2.084 -12.697 -14.318 1.00 96.00 89 GLU A N 1
ATOM 709 C CA . GLU A 1 89 ? -3.437 -13.129 -14.686 1.00 96.00 89 GLU A CA 1
ATOM 710 C C . GLU A 1 89 ? -3.932 -12.479 -15.984 1.00 96.00 89 GLU A C 1
ATOM 712 O O . GLU A 1 89 ? -4.578 -13.140 -16.792 1.00 96.00 89 GLU A O 1
ATOM 717 N N . VAL A 1 90 ? -3.632 -11.192 -16.208 1.00 94.88 90 VAL A N 1
ATOM 718 C CA . VAL A 1 90 ? -4.132 -10.458 -17.388 1.00 94.88 90 VAL A CA 1
ATOM 719 C C . VAL A 1 90 ? -3.148 -10.542 -18.548 1.00 94.88 90 VAL A C 1
ATOM 721 O O . VAL A 1 90 ? -3.551 -10.730 -19.694 1.00 94.88 90 VAL A O 1
ATOM 724 N N . ARG A 1 91 ? -1.846 -10.382 -18.276 1.00 91.81 91 ARG A N 1
ATOM 725 C CA . ARG A 1 91 ? -0.817 -10.431 -19.329 1.00 91.81 91 ARG A CA 1
ATOM 726 C C . ARG A 1 91 ? -0.277 -11.840 -19.570 1.00 91.81 91 ARG A C 1
ATOM 728 O O . ARG A 1 91 ? 0.078 -12.122 -20.708 1.00 91.81 91 ARG A O 1
ATOM 735 N N . GLY A 1 92 ? -0.208 -12.697 -18.547 1.00 93.50 92 GLY A N 1
ATOM 736 C CA . GLY A 1 92 ? 0.294 -14.073 -18.669 1.00 93.50 92 GLY A CA 1
ATOM 737 C C . GLY A 1 92 ? 1.818 -14.206 -18.756 1.00 93.50 92 GLY A C 1
ATOM 738 O O . GLY A 1 92 ? 2.307 -15.259 -19.151 1.00 93.50 92 GLY A O 1
ATOM 739 N N . ILE A 1 93 ? 2.579 -13.149 -18.441 1.00 91.56 93 ILE A N 1
ATOM 740 C CA . ILE A 1 93 ? 4.032 -13.087 -18.713 1.00 91.56 93 ILE A CA 1
ATOM 741 C C . ILE A 1 93 ? 4.868 -13.341 -17.447 1.00 91.56 93 ILE A C 1
ATOM 743 O O . ILE A 1 93 ? 6.016 -13.759 -17.544 1.00 91.56 93 ILE A O 1
ATOM 747 N N . ASN A 1 94 ? 4.304 -13.121 -16.251 1.00 92.06 94 ASN A N 1
ATOM 748 C CA . ASN A 1 94 ? 4.997 -13.282 -14.961 1.00 92.06 94 ASN A CA 1
ATOM 749 C C . ASN A 1 94 ? 6.316 -12.481 -14.846 1.00 92.06 94 ASN A C 1
ATOM 751 O O . ASN A 1 94 ? 7.266 -12.933 -14.214 1.00 92.06 94 ASN A O 1
ATOM 755 N N . ALA A 1 95 ? 6.379 -11.286 -15.442 1.00 90.12 95 ALA A N 1
ATOM 756 C CA . ALA A 1 95 ? 7.601 -10.476 -15.510 1.00 90.12 95 ALA A CA 1
ATOM 757 C C . ALA A 1 95 ? 7.957 -9.742 -14.205 1.00 90.12 95 ALA A C 1
ATOM 759 O O . ALA A 1 95 ? 9.114 -9.391 -13.998 1.00 90.12 95 ALA A O 1
ATOM 760 N N . ILE A 1 96 ? 6.977 -9.481 -13.337 1.00 90.62 96 ILE A N 1
ATOM 761 C CA . ILE A 1 96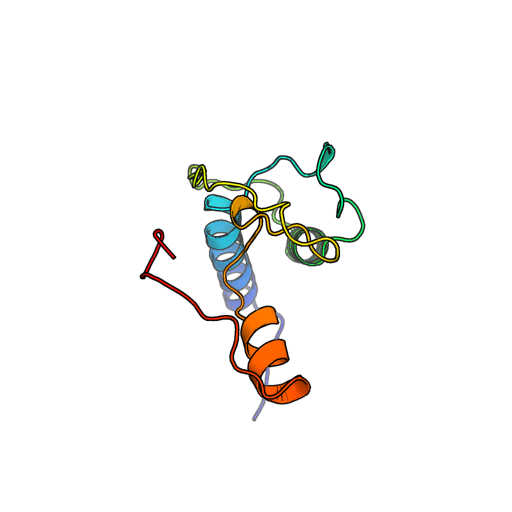 ? 7.178 -8.766 -12.069 1.00 90.62 96 ILE A CA 1
ATOM 762 C C . ILE A 1 96 ? 6.773 -9.646 -10.888 1.00 90.62 96 ILE A C 1
ATOM 764 O O . ILE A 1 96 ? 5.775 -10.367 -10.947 1.00 90.62 96 ILE A O 1
ATOM 768 N N . ALA A 1 97 ? 7.547 -9.571 -9.808 1.00 91.62 97 ALA A N 1
ATOM 769 C CA . ALA A 1 97 ? 7.340 -10.328 -8.581 1.00 91.62 97 ALA A CA 1
ATOM 770 C C . ALA A 1 97 ? 7.901 -9.558 -7.380 1.00 91.62 97 ALA A C 1
ATOM 772 O O . ALA A 1 97 ? 8.712 -8.648 -7.541 1.00 91.62 97 ALA A O 1
ATOM 773 N N . PHE A 1 98 ? 7.491 -9.945 -6.173 1.00 91.88 98 PHE A N 1
ATOM 774 C CA . PHE A 1 98 ? 8.157 -9.475 -4.965 1.00 91.88 98 PHE A CA 1
ATOM 775 C C . PHE A 1 98 ? 9.527 -10.132 -4.850 1.00 91.88 98 PHE A C 1
ATOM 777 O O . PHE A 1 98 ? 9.650 -11.359 -4.868 1.00 91.88 98 PHE A O 1
ATOM 784 N N . THR A 1 99 ? 10.547 -9.301 -4.705 1.00 87.06 99 THR A N 1
ATOM 785 C CA . THR A 1 99 ? 11.902 -9.711 -4.353 1.00 87.06 99 THR A CA 1
ATOM 786 C C . THR A 1 99 ? 12.135 -9.404 -2.881 1.00 87.06 99 THR A C 1
ATOM 788 O O . THR A 1 99 ? 11.553 -8.461 -2.368 1.00 87.06 99 THR A O 1
ATOM 791 N N . LEU A 1 100 ? 13.001 -10.160 -2.198 1.00 87.88 100 LEU A N 1
ATOM 792 C CA . LEU A 1 100 ? 13.274 -9.979 -0.761 1.00 87.88 100 LEU A CA 1
ATOM 793 C C . LEU A 1 100 ? 12.041 -10.274 0.126 1.00 87.88 100 LEU A C 1
ATOM 795 O O . LEU A 1 100 ? 11.131 -10.997 -0.288 1.00 87.88 100 LEU A O 1
ATOM 799 N N . ARG A 1 101 ? 12.091 -9.879 1.409 1.00 84.75 101 ARG A N 1
ATOM 800 C CA . ARG A 1 101 ? 11.061 -10.184 2.422 1.00 84.75 101 ARG A CA 1
ATOM 801 C C . ARG A 1 101 ? 10.965 -9.105 3.503 1.00 84.75 101 ARG A C 1
ATOM 803 O O . ARG A 1 101 ? 11.981 -8.556 3.936 1.00 84.75 101 ARG A O 1
ATOM 810 N N . GLY A 1 102 ? 9.755 -8.924 4.036 1.00 83.50 102 GLY A N 1
ATOM 811 C CA . GLY A 1 102 ? 9.462 -7.995 5.134 1.00 83.50 102 GLY A CA 1
ATOM 812 C C . GLY A 1 102 ? 9.562 -6.540 4.683 1.00 83.50 102 GLY A C 1
ATOM 813 O O . GLY A 1 102 ? 9.254 -6.242 3.534 1.00 83.50 102 GLY A O 1
ATOM 814 N N . SER A 1 103 ? 10.063 -5.661 5.548 1.00 75.88 103 SER A N 1
ATOM 815 C CA . SER A 1 103 ? 10.308 -4.240 5.236 1.00 75.88 103 SER A CA 1
ATOM 816 C C . SER A 1 103 ? 11.396 -4.002 4.180 1.00 75.88 103 SER A C 1
ATOM 818 O O . SER A 1 103 ? 11.594 -2.880 3.730 1.00 75.88 103 SER A O 1
ATOM 820 N N . ARG A 1 104 ? 12.120 -5.057 3.784 1.00 73.69 104 ARG A N 1
ATOM 821 C CA . ARG A 1 104 ? 13.133 -5.020 2.720 1.00 73.69 104 ARG A CA 1
ATOM 822 C C . ARG A 1 104 ? 12.577 -5.420 1.351 1.00 73.69 104 ARG A C 1
ATOM 824 O O . ARG A 1 104 ? 13.376 -5.590 0.441 1.00 73.69 104 ARG A O 1
ATOM 831 N N . THR A 1 105 ? 11.272 -5.678 1.244 1.00 74.12 105 THR A N 1
ATOM 832 C CA . THR A 1 105 ? 10.592 -5.999 -0.026 1.00 74.12 105 THR A CA 1
ATOM 833 C C . THR A 1 105 ? 10.383 -4.729 -0.833 1.00 74.12 105 THR A C 1
ATOM 835 O O . THR A 1 105 ? 10.634 -4.776 -2.054 1.00 74.12 105 THR A O 1
#

Foldseek 3Di:
DDDDCDDPVNLVVLQVVLLVLVLQADPPLVPDPCNVVDPSVVSCVVSVPPDRPHHRDQPPDDWDPPDPPDTDDCSHPSPPCPVQCCCCPVVVNSPDDDDDDDSND

Radius of gyration: 16.15 Å; chains: 1; bounding box: 41×34×38 Å

pLDDT: mean 90.47, std 4.65, range [73.69, 96.62]

InterPro domains:
  IPR017896 4Fe-4S ferredoxin-type, iron-sulphur binding domain [PF00037] (71-87)
  IPR017896 4Fe-4S ferredoxin-type, iron-sulphur binding domain [PS51379] (68-98)
  IPR019574 NADH:ubiquinone oxidoreductase, subunit G, iron-sulphur binding [PF10588] (14-52)
  IPR019574 NADH:ubiquinone oxidoreductase, subunit G, iron-sulphur binding [PS51839] (9-48)
  IPR019574 NADH:ubiquinone oxidoreductase, subunit G, iron-sulphur binding [SM00929] (14-54)